Protein AF-A0A929ECQ0-F1 (afdb_monomer_lite)

Foldseek 3Di:
DVVVVVVVVVVCCVCVHDVVVVVVVVVVVVVCVVCVVVCVVCVVVLVVQLVVQVDPPDDDPDPDTPVVVVVVVVVVVDDPCVVVVVVVVVVVD

Radius of gyration: 20.2 Å; chains: 1; bounding box: 39×34×53 Å

Sequence (93 aa):
MEAVSSFISELNGLVWGKPMLIMIFFTGIFLMIGLRFMPILNLGKSFKILWQGRDPGAKQAGEISPFNALMTSLSATIGTGNITGVATAIFIG

Secondary structure (DSSP, 8-state):
-HHHHHHHHHHHHHHHSHHHHHHHHHHHHHHHHHTTTHHHHHHHHHHHHHHHTTS--S--SSSS-HHHHHHHHHHHH-SHHHHHHHHHHHHH-

pLDDT: mean 85.91, std 11.17, range [51.72, 96.69]

Structure (mmCIF, N/CA/C/O backbone):
data_AF-A0A929ECQ0-F1
#
_entry.id   AF-A0A929ECQ0-F1
#
loop_
_atom_site.group_PDB
_atom_site.id
_atom_site.type_symbol
_atom_site.label_atom_id
_atom_site.label_alt_id
_atom_site.label_comp_id
_atom_site.label_asym_id
_atom_site.label_entity_id
_atom_site.label_seq_id
_atom_site.pdbx_PDB_ins_code
_atom_site.Cartn_x
_atom_site.Cartn_y
_atom_site.Cartn_z
_atom_site.occupancy
_atom_site.B_iso_or_equiv
_atom_site.auth_seq_id
_atom_site.auth_comp_id
_atom_site.auth_asym_id
_atom_site.auth_atom_id
_atom_site.pdbx_PDB_model_num
ATOM 1 N N . MET A 1 1 ? 19.353 -20.761 -25.550 1.00 62.91 1 MET A N 1
ATOM 2 C CA . MET A 1 1 ? 19.003 -20.184 -24.230 1.00 62.91 1 MET A CA 1
ATOM 3 C C . MET A 1 1 ? 18.824 -18.668 -24.288 1.00 62.91 1 MET A C 1
ATOM 5 O O . MET A 1 1 ? 17.920 -18.177 -23.629 1.00 62.91 1 MET A O 1
ATOM 9 N N . GLU A 1 2 ? 19.587 -17.938 -25.109 1.00 77.62 2 GLU A N 1
ATOM 10 C CA . GLU A 1 2 ? 19.467 -16.471 -25.240 1.00 77.62 2 GLU A CA 1
ATOM 11 C C . GLU A 1 2 ? 18.103 -15.998 -25.765 1.00 77.62 2 GLU A C 1
ATOM 13 O O . GLU A 1 2 ? 17.484 -15.159 -25.127 1.00 77.62 2 GLU A O 1
ATOM 18 N N . ALA A 1 3 ? 17.573 -16.601 -26.836 1.00 82.75 3 ALA A N 1
ATOM 19 C CA . ALA A 1 3 ? 16.265 -16.221 -27.396 1.00 82.75 3 ALA A CA 1
ATOM 20 C C . ALA A 1 3 ? 15.080 -16.433 -26.426 1.00 82.75 3 ALA A C 1
ATOM 22 O O . ALA A 1 3 ? 14.086 -15.716 -26.466 1.00 82.75 3 ALA A O 1
ATOM 23 N N . VAL A 1 4 ? 15.184 -17.420 -25.530 1.00 86.69 4 VAL A N 1
ATOM 24 C CA . VAL A 1 4 ? 14.171 -17.668 -24.490 1.00 86.69 4 VAL A CA 1
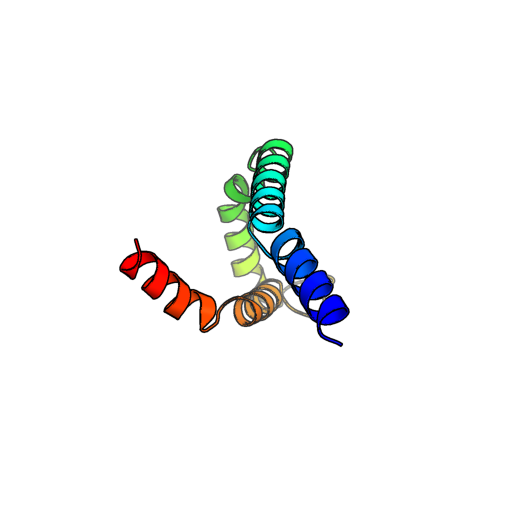ATOM 25 C C . VAL A 1 4 ? 14.295 -16.623 -23.381 1.00 86.69 4 VAL A C 1
ATOM 27 O O . VAL A 1 4 ? 13.291 -16.093 -22.916 1.00 86.69 4 VAL A O 1
ATOM 30 N N . SER A 1 5 ? 15.523 -16.287 -22.980 1.00 86.62 5 SER A N 1
ATOM 31 C CA . SER A 1 5 ? 15.776 -15.251 -21.976 1.00 86.62 5 SER A CA 1
ATOM 32 C C . SER A 1 5 ? 15.367 -13.857 -22.463 1.00 86.62 5 SER A C 1
ATOM 34 O O . SER A 1 5 ? 14.776 -13.101 -21.688 1.00 86.62 5 SER A O 1
ATOM 36 N N . SER A 1 6 ? 15.606 -13.530 -23.737 1.00 85.56 6 SER A N 1
ATOM 37 C CA . SER A 1 6 ? 15.190 -12.256 -24.331 1.00 85.56 6 SER A CA 1
ATOM 38 C C . SER A 1 6 ? 13.668 -12.144 -24.396 1.00 85.56 6 SER A C 1
ATOM 40 O O . SER A 1 6 ? 13.116 -11.143 -23.947 1.00 85.56 6 SER A O 1
ATOM 42 N N . PHE A 1 7 ? 12.979 -13.204 -24.830 1.00 90.38 7 PHE A N 1
ATOM 43 C CA . PHE A 1 7 ? 11.516 -13.242 -24.858 1.00 90.38 7 PHE A CA 1
ATOM 44 C C . PHE A 1 7 ? 10.896 -13.096 -23.458 1.00 90.38 7 PHE A C 1
ATOM 46 O O . PHE A 1 7 ? 9.967 -12.316 -23.260 1.00 90.38 7 PHE A O 1
ATOM 53 N N . ILE A 1 8 ? 11.443 -13.789 -22.452 1.00 89.50 8 ILE A N 1
ATOM 54 C CA . ILE A 1 8 ? 10.990 -13.652 -21.057 1.00 89.50 8 ILE A CA 1
ATOM 55 C C . ILE A 1 8 ? 11.246 -12.233 -20.531 1.00 89.50 8 ILE A C 1
ATOM 57 O O . ILE A 1 8 ? 10.418 -11.691 -19.800 1.00 89.50 8 ILE A O 1
ATOM 61 N N . SER A 1 9 ? 12.367 -11.614 -20.897 1.00 86.25 9 SER A N 1
ATOM 62 C CA . SER A 1 9 ? 12.702 -10.251 -20.465 1.00 86.25 9 SER A CA 1
ATOM 63 C C . SER A 1 9 ? 11.762 -9.209 -21.071 1.00 86.25 9 SER A C 1
ATOM 65 O O . SER A 1 9 ? 11.315 -8.306 -20.362 1.00 86.25 9 SER A O 1
ATOM 67 N N . GLU A 1 10 ? 11.395 -9.362 -22.345 1.00 86.81 10 GLU A N 1
ATOM 68 C CA . GLU A 1 10 ? 10.394 -8.515 -23.004 1.00 86.81 10 GLU A CA 1
ATOM 69 C C . GLU A 1 10 ? 9.012 -8.661 -22.361 1.00 86.81 10 GLU A C 1
ATOM 71 O O . GLU A 1 10 ? 8.374 -7.657 -22.031 1.00 86.81 10 GLU A O 1
ATOM 76 N N . LEU A 1 11 ? 8.575 -9.897 -22.098 1.00 87.44 11 LEU A N 1
ATOM 77 C CA . LEU A 1 11 ? 7.323 -10.143 -21.384 1.00 87.44 11 LEU A CA 1
ATOM 78 C C . LEU A 1 11 ? 7.351 -9.566 -19.969 1.00 87.44 11 LEU A C 1
ATOM 80 O O . LEU A 1 11 ? 6.362 -8.979 -19.536 1.00 87.44 11 LEU A O 1
ATOM 84 N N . ASN A 1 12 ? 8.475 -9.669 -19.260 1.00 86.81 12 ASN A N 1
ATOM 85 C CA . ASN A 1 12 ? 8.603 -9.077 -17.934 1.00 86.81 12 ASN A CA 1
ATOM 86 C C . ASN A 1 12 ? 8.511 -7.549 -17.977 1.00 86.81 12 ASN A C 1
ATOM 88 O O . ASN A 1 12 ? 7.814 -6.962 -17.152 1.00 86.81 12 ASN A O 1
ATOM 92 N N . GLY A 1 13 ? 9.158 -6.903 -18.948 1.00 85.00 13 GLY A N 1
ATOM 93 C CA . GLY A 1 13 ? 9.060 -5.454 -19.132 1.00 85.00 13 GLY A CA 1
ATOM 94 C C . GLY A 1 13 ? 7.648 -4.992 -19.501 1.00 85.00 13 GLY A C 1
ATOM 95 O O . GLY A 1 13 ? 7.208 -3.929 -19.057 1.00 85.00 13 GLY A O 1
ATOM 96 N N . LEU A 1 14 ? 6.915 -5.800 -20.270 1.00 86.44 14 LEU A N 1
ATOM 97 C CA . LEU A 1 14 ? 5.538 -5.506 -20.657 1.00 86.44 14 LEU A CA 1
ATOM 98 C C . LEU A 1 14 ? 4.558 -5.713 -19.495 1.00 86.44 14 LEU A C 1
ATOM 100 O O . LEU A 1 14 ? 3.724 -4.848 -19.232 1.00 86.44 14 LEU A O 1
ATOM 104 N N . VAL A 1 15 ? 4.661 -6.843 -18.796 1.00 86.75 15 VAL A N 1
ATOM 105 C CA . VAL A 1 15 ? 3.719 -7.224 -17.738 1.00 86.75 15 VAL A CA 1
ATOM 106 C C . VAL A 1 15 ? 4.017 -6.480 -16.446 1.00 86.75 15 VAL A C 1
ATOM 108 O O . VAL A 1 15 ? 3.096 -5.930 -15.872 1.00 86.75 15 VAL A O 1
ATOM 111 N N . TRP A 1 16 ? 5.269 -6.408 -15.995 1.00 86.50 16 TRP A N 1
ATOM 112 C CA . TRP A 1 16 ? 5.635 -5.823 -14.693 1.00 86.50 16 TRP A CA 1
ATOM 113 C C . TRP A 1 16 ? 6.133 -4.376 -14.778 1.00 86.50 16 TRP A C 1
ATOM 115 O O . TRP A 1 16 ? 6.461 -3.771 -13.760 1.00 86.50 16 TRP A O 1
ATOM 125 N N . GLY A 1 17 ? 6.217 -3.816 -15.985 1.00 85.88 17 GLY A N 1
ATOM 126 C CA . GLY A 1 17 ? 6.648 -2.443 -16.203 1.00 85.88 17 GLY A CA 1
ATOM 127 C C . GLY A 1 17 ? 5.502 -1.432 -16.160 1.00 85.88 17 GLY A C 1
ATOM 128 O O . GLY A 1 17 ? 4.541 -1.530 -15.396 1.00 85.88 17 GLY A O 1
ATOM 129 N N . LYS A 1 18 ? 5.604 -0.424 -17.028 1.00 89.12 18 LYS A N 1
ATOM 130 C CA . LYS A 1 18 ? 4.655 0.700 -17.099 1.00 89.12 18 LYS A CA 1
ATOM 131 C C . LYS A 1 18 ? 3.189 0.268 -17.303 1.00 89.12 18 LYS A C 1
ATOM 133 O O . LYS A 1 18 ? 2.333 0.876 -16.664 1.00 89.12 18 LYS A O 1
ATOM 138 N N . PRO A 1 19 ? 2.862 -0.749 -18.130 1.00 91.38 19 PRO A N 1
ATOM 139 C CA . PRO A 1 19 ? 1.468 -1.129 -18.368 1.00 91.38 19 PRO A CA 1
ATOM 140 C C . PRO A 1 19 ? 0.724 -1.586 -17.107 1.00 91.38 19 PRO A C 1
ATOM 142 O O . PRO A 1 19 ? -0.401 -1.142 -16.880 1.00 91.38 19 PRO A O 1
ATOM 145 N N . MET A 1 20 ? 1.353 -2.397 -16.247 1.00 93.12 20 MET A N 1
ATOM 146 C CA . MET A 1 20 ? 0.736 -2.820 -14.983 1.00 93.12 20 MET A CA 1
ATOM 147 C C . MET A 1 20 ? 0.514 -1.643 -14.039 1.00 93.12 20 MET A C 1
ATOM 149 O O . MET A 1 20 ? -0.568 -1.530 -13.464 1.00 93.12 20 MET A O 1
ATOM 153 N N . LEU A 1 21 ? 1.489 -0.737 -13.913 1.00 91.62 21 LEU A N 1
ATOM 154 C CA . LEU A 1 21 ? 1.337 0.456 -13.073 1.00 91.62 21 LEU A CA 1
ATOM 155 C C . LEU A 1 21 ? 0.146 1.313 -13.524 1.00 91.62 21 LEU A C 1
ATOM 157 O O . LEU A 1 21 ? -0.667 1.732 -12.699 1.00 91.62 21 LEU A O 1
ATOM 161 N N . ILE A 1 22 ? 0.007 1.515 -14.837 1.00 94.62 22 ILE A N 1
ATOM 162 C CA . ILE A 1 22 ? -1.110 2.256 -15.432 1.00 94.62 22 ILE A CA 1
ATOM 163 C C . ILE A 1 22 ? -2.446 1.550 -15.150 1.00 94.62 22 ILE A C 1
ATOM 165 O O . ILE A 1 22 ? -3.408 2.197 -14.732 1.00 94.62 22 ILE A O 1
ATOM 169 N N . MET A 1 23 ? -2.516 0.227 -15.324 1.00 94.81 23 MET A N 1
ATOM 170 C CA . MET A 1 23 ? -3.738 -0.541 -15.057 1.00 94.81 23 MET A CA 1
ATOM 171 C C . MET A 1 23 ? -4.165 -0.489 -13.589 1.00 94.81 23 MET A C 1
ATOM 173 O O . MET A 1 23 ? -5.348 -0.278 -13.309 1.00 94.81 23 MET A O 1
ATOM 177 N N . ILE A 1 24 ? -3.230 -0.645 -12.650 1.00 95.06 24 ILE A N 1
ATOM 178 C CA . ILE A 1 24 ? -3.528 -0.575 -11.212 1.00 95.06 24 ILE A CA 1
ATOM 179 C C . ILE A 1 24 ? -4.032 0.824 -10.846 1.00 95.06 24 ILE A C 1
ATOM 181 O O . ILE A 1 24 ? -5.037 0.950 -10.145 1.00 95.06 24 ILE A O 1
ATOM 185 N N . PHE A 1 25 ? -3.393 1.872 -11.371 1.00 95.44 25 PHE A N 1
ATOM 186 C CA . PHE A 1 25 ? -3.801 3.255 -11.135 1.00 95.44 25 PHE A CA 1
ATOM 187 C C . PHE A 1 25 ? -5.235 3.530 -11.611 1.00 95.44 25 PHE A C 1
ATOM 189 O O . PHE A 1 25 ? -6.068 4.003 -10.833 1.00 95.44 25 PHE A O 1
ATOM 196 N N . PHE A 1 26 ? -5.560 3.173 -12.858 1.00 96.69 26 PHE A N 1
ATOM 197 C CA . PHE A 1 26 ? -6.910 3.368 -13.392 1.00 96.69 26 PHE A CA 1
ATOM 198 C C . PHE A 1 26 ? -7.954 2.510 -12.685 1.00 96.69 26 PHE A C 1
ATOM 200 O O . PHE A 1 26 ? -9.055 2.992 -12.432 1.00 96.69 26 PHE A O 1
ATOM 207 N N . THR A 1 27 ? -7.615 1.274 -12.318 1.00 96.12 27 THR A N 1
ATOM 208 C CA . THR A 1 27 ? -8.522 0.408 -11.553 1.00 96.12 27 THR A CA 1
ATOM 209 C C . THR A 1 27 ? -8.833 1.022 -10.188 1.00 96.12 27 THR A C 1
ATOM 211 O O . THR A 1 27 ? -9.993 1.061 -9.780 1.00 96.12 27 THR A O 1
ATOM 214 N N . GLY A 1 28 ? -7.826 1.577 -9.508 1.00 94.12 28 GLY A N 1
ATOM 215 C CA . GLY A 1 28 ? -8.012 2.295 -8.248 1.00 94.12 28 GLY A CA 1
ATOM 216 C C . GLY A 1 28 ? -8.948 3.498 -8.389 1.00 94.12 28 GLY A C 1
ATOM 217 O O . GLY A 1 28 ? -9.888 3.638 -7.605 1.00 94.12 28 GLY A O 1
ATOM 218 N N . ILE A 1 29 ? -8.747 4.326 -9.419 1.00 96.12 29 ILE A N 1
ATOM 219 C CA . ILE A 1 29 ? -9.621 5.477 -9.705 1.00 96.12 29 ILE A CA 1
ATOM 220 C C . ILE A 1 29 ? -11.044 5.023 -10.036 1.00 96.12 29 ILE A C 1
ATOM 222 O O . ILE A 1 29 ? -12.005 5.565 -9.489 1.00 96.12 29 ILE A O 1
ATOM 226 N N . PHE A 1 30 ? -11.186 4.018 -10.900 1.00 96.44 30 PHE A N 1
ATOM 227 C CA . PHE A 1 30 ? -12.477 3.468 -11.297 1.00 96.44 30 PHE A CA 1
ATOM 228 C C . PHE A 1 30 ? -13.274 2.993 -10.078 1.00 96.44 30 PHE A C 1
ATOM 230 O O . PHE A 1 30 ? -14.429 3.385 -9.901 1.00 96.44 30 PHE A O 1
ATOM 237 N N . LEU A 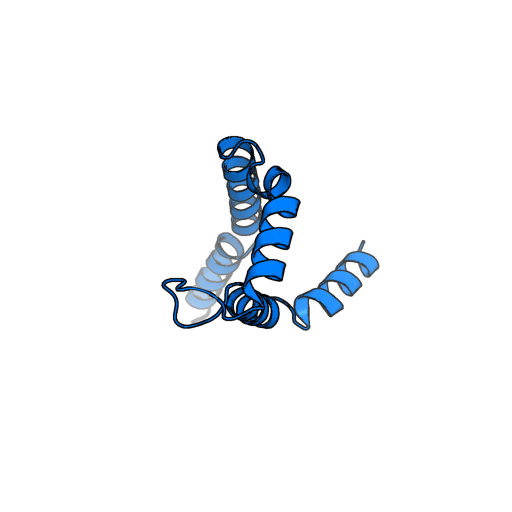1 31 ? -12.642 2.221 -9.190 1.00 96.31 31 LEU A N 1
ATOM 238 C CA . LEU A 1 31 ? -13.274 1.756 -7.957 1.00 96.31 31 LEU A CA 1
ATOM 239 C C . LEU A 1 31 ? -13.572 2.910 -6.994 1.00 96.31 31 LEU A C 1
ATOM 241 O O . LEU A 1 31 ? -14.633 2.920 -6.375 1.00 96.31 31 LEU A O 1
ATOM 245 N N . MET A 1 32 ? -12.689 3.905 -6.885 1.00 95.75 32 MET A N 1
ATOM 246 C CA . MET A 1 32 ? -12.896 5.057 -6.002 1.00 95.75 32 MET A CA 1
ATOM 247 C C . MET A 1 32 ? -14.112 5.897 -6.423 1.00 95.75 32 MET A C 1
ATOM 249 O O . MET A 1 32 ? -14.923 6.268 -5.569 1.00 95.75 32 MET A O 1
ATOM 253 N N . ILE A 1 33 ? -14.276 6.145 -7.725 1.00 96.00 33 ILE A N 1
ATOM 254 C CA . ILE A 1 33 ? -15.443 6.848 -8.277 1.00 96.00 33 ILE A CA 1
ATOM 255 C C . ILE A 1 33 ? -16.695 5.969 -8.172 1.00 96.00 33 ILE A C 1
ATOM 257 O O . ILE A 1 33 ? -17.743 6.456 -7.744 1.00 96.00 33 ILE A O 1
ATOM 261 N N . GLY A 1 34 ? -16.587 4.673 -8.489 1.00 95.06 34 GLY A N 1
ATOM 262 C CA . GLY A 1 34 ? -17.692 3.714 -8.392 1.00 95.06 34 GLY A CA 1
ATOM 263 C C . GLY A 1 34 ? -18.254 3.593 -6.973 1.00 95.06 34 GLY A C 1
ATOM 264 O O . GLY A 1 34 ? -19.469 3.569 -6.783 1.00 95.06 34 GLY A O 1
ATOM 265 N N . LEU A 1 35 ? -17.385 3.626 -5.960 1.00 94.25 35 LEU A N 1
ATOM 266 C CA . LEU A 1 35 ? -17.770 3.667 -4.546 1.00 94.25 35 LEU A CA 1
ATOM 267 C C . LEU A 1 35 ? -18.129 5.078 -4.056 1.00 94.25 35 LEU A C 1
ATOM 269 O O . LEU A 1 35 ? -18.365 5.254 -2.865 1.00 94.25 35 LEU A O 1
ATOM 273 N N . ARG A 1 36 ? -18.170 6.099 -4.920 1.00 94.06 36 ARG A N 1
ATOM 274 C CA . ARG A 1 36 ? -18.476 7.493 -4.545 1.00 94.06 36 ARG A CA 1
ATOM 275 C C . ARG A 1 36 ? -17.592 8.010 -3.405 1.00 94.06 36 ARG A C 1
ATOM 277 O O . ARG A 1 36 ? -18.082 8.642 -2.471 1.00 94.06 36 ARG A O 1
ATOM 284 N N . PHE A 1 37 ? -16.295 7.705 -3.455 1.00 93.38 37 PHE A N 1
ATOM 285 C CA . PHE A 1 37 ? -15.321 8.078 -2.421 1.00 93.38 37 PHE A CA 1
ATOM 286 C C . PHE A 1 37 ? -15.668 7.548 -1.014 1.00 93.38 37 PHE A C 1
ATOM 288 O O . PHE A 1 37 ? -15.165 8.053 -0.009 1.00 93.38 37 PHE A O 1
ATOM 295 N N . MET A 1 38 ? -16.485 6.490 -0.920 1.00 93.00 38 MET A N 1
ATOM 296 C CA . MET A 1 38 ? -16.910 5.879 0.343 1.00 93.00 38 MET A CA 1
ATOM 297 C C . MET A 1 38 ? -15.757 5.531 1.299 1.00 93.00 38 MET A C 1
ATOM 299 O O . MET A 1 38 ? -15.939 5.785 2.493 1.00 93.00 38 MET A O 1
ATOM 303 N N . PRO A 1 39 ? -14.591 5.007 0.851 1.00 91.25 39 PRO A N 1
ATOM 304 C CA . PRO A 1 39 ? -13.469 4.753 1.752 1.00 91.25 39 PRO A CA 1
ATOM 305 C C . PRO A 1 39 ? -13.018 6.020 2.477 1.00 91.25 39 PRO A C 1
ATOM 307 O O . PRO A 1 39 ? -12.929 5.998 3.697 1.00 91.25 39 PRO A O 1
ATOM 310 N N . ILE A 1 40 ? -12.840 7.131 1.749 1.00 93.00 40 ILE A N 1
ATOM 311 C CA . ILE A 1 40 ? -12.401 8.427 2.293 1.00 93.00 40 ILE A CA 1
ATOM 312 C C . ILE A 1 40 ? -13.467 9.011 3.225 1.00 93.00 40 ILE A C 1
ATOM 314 O O . ILE A 1 40 ? -13.162 9.409 4.348 1.00 93.00 40 ILE A O 1
ATOM 318 N N . LEU A 1 41 ? -14.731 9.002 2.793 1.00 92.69 41 LEU A N 1
ATOM 319 C CA . LEU A 1 41 ? -15.847 9.558 3.564 1.00 92.69 41 LEU A CA 1
ATOM 320 C C . LEU A 1 41 ? -16.098 8.814 4.885 1.00 92.69 41 LEU A C 1
ATOM 322 O O . LEU A 1 41 ? -16.579 9.410 5.848 1.00 92.69 41 LEU A O 1
ATOM 326 N N . ASN A 1 42 ? -15.785 7.517 4.951 1.00 92.88 42 ASN A N 1
ATOM 327 C CA . ASN A 1 42 ? -16.007 6.706 6.149 1.00 92.88 42 ASN A CA 1
ATOM 328 C C . ASN A 1 42 ? -14.754 6.495 7.004 1.00 92.88 42 ASN A C 1
ATOM 330 O O . ASN A 1 42 ? -14.886 5.885 8.064 1.00 92.88 42 ASN A O 1
ATOM 334 N N . LEU A 1 43 ? -13.584 7.037 6.631 1.00 92.56 43 LEU A N 1
ATOM 335 C CA . LEU A 1 43 ? -12.345 6.889 7.413 1.00 92.56 43 LEU A CA 1
ATOM 336 C C . LEU A 1 43 ? -12.554 7.221 8.897 1.00 92.56 43 LEU A C 1
ATOM 338 O O . LEU A 1 43 ? -12.209 6.418 9.759 1.00 92.56 43 LEU A O 1
ATOM 342 N N . GLY A 1 44 ? -13.186 8.357 9.210 1.00 90.94 44 GLY A N 1
ATOM 343 C CA . GLY A 1 44 ? -13.416 8.773 10.599 1.00 90.94 44 GLY A CA 1
ATOM 344 C C . GLY A 1 44 ? -14.294 7.800 11.396 1.00 90.94 44 GLY A C 1
ATOM 345 O O . GLY A 1 44 ? -14.016 7.515 12.562 1.00 90.94 44 GLY A O 1
ATOM 346 N N . LYS A 1 45 ? -15.328 7.230 10.761 1.00 88.69 45 LYS A N 1
ATOM 347 C CA . LYS A 1 45 ? -16.179 6.206 11.389 1.00 88.69 45 LYS A CA 1
ATOM 348 C C . LYS A 1 45 ? -15.397 4.914 11.612 1.00 88.69 45 LYS A C 1
ATOM 350 O O . LYS A 1 45 ? -15.483 4.341 12.694 1.00 88.69 45 LYS A O 1
ATOM 355 N N . SER A 1 46 ? -14.599 4.499 10.630 1.00 88.75 46 SER A N 1
ATOM 356 C CA . SER A 1 46 ? -13.738 3.320 10.732 1.00 88.75 46 SER A CA 1
ATOM 357 C C . SER A 1 46 ? -12.727 3.455 11.871 1.00 88.75 46 SER A C 1
ATOM 359 O O . SER A 1 46 ? -12.594 2.528 12.663 1.00 88.75 46 SER A O 1
ATOM 361 N N . PHE A 1 47 ? -12.089 4.619 12.043 1.00 90.38 47 PHE A N 1
ATOM 362 C CA . PHE A 1 47 ? -11.196 4.875 13.183 1.00 90.38 47 PHE A CA 1
ATOM 363 C C . PHE A 1 47 ? -11.912 4.774 14.532 1.00 90.38 47 PHE A C 1
ATOM 365 O O . PHE A 1 47 ? -11.374 4.182 15.468 1.00 90.38 47 PHE A O 1
ATOM 372 N N . LYS A 1 48 ? -13.142 5.292 14.635 1.00 86.81 48 LYS A N 1
ATOM 373 C CA . LYS A 1 48 ? -13.953 5.154 15.853 1.00 86.81 48 LYS A CA 1
ATOM 374 C C . LYS A 1 48 ? -14.247 3.684 16.172 1.00 86.81 48 LYS A C 1
ATOM 376 O O . LYS A 1 48 ? -14.093 3.281 17.321 1.00 86.81 48 LYS A O 1
ATOM 381 N N . ILE A 1 49 ? -14.610 2.887 15.166 1.00 85.44 49 ILE A N 1
ATOM 382 C CA . ILE A 1 49 ? -14.873 1.445 15.314 1.00 85.44 49 ILE A CA 1
ATOM 383 C C . ILE A 1 49 ? -13.601 0.699 15.732 1.00 85.44 49 ILE A C 1
ATOM 385 O O . ILE A 1 49 ? -13.643 -0.114 16.650 1.00 85.44 49 ILE A O 1
ATOM 389 N N . LEU A 1 50 ? -12.458 1.010 15.115 1.00 87.62 50 LEU A N 1
ATOM 390 C CA . LEU A 1 50 ? -11.163 0.423 15.470 1.00 87.62 50 LEU A CA 1
ATOM 391 C C . LEU A 1 50 ? -10.773 0.725 16.920 1.00 87.62 50 LEU A C 1
ATOM 393 O O . LEU A 1 50 ? -10.259 -0.151 17.609 1.00 87.62 50 LEU A O 1
ATOM 397 N N . TRP A 1 51 ? -11.030 1.949 17.391 1.00 82.50 51 TRP A N 1
ATOM 398 C CA . TRP A 1 51 ? -10.737 2.349 18.767 1.00 82.50 51 TRP A CA 1
ATOM 399 C C . TRP A 1 51 ? -11.666 1.679 19.783 1.00 82.50 51 TRP A C 1
ATOM 401 O O . TRP A 1 51 ? -11.210 1.240 20.835 1.00 82.50 51 TRP A O 1
ATOM 411 N 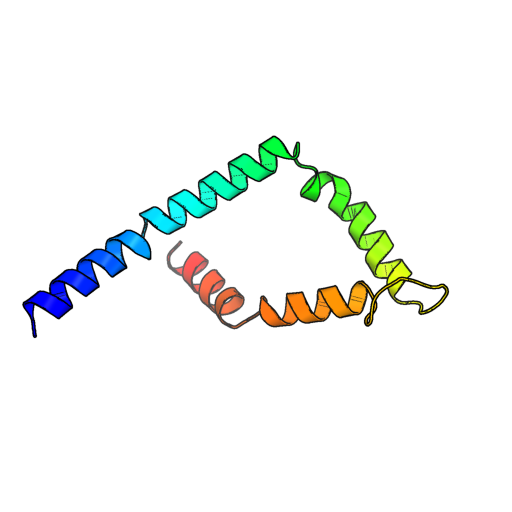N . GLN A 1 52 ? -12.955 1.561 19.455 1.00 79.12 52 GLN A N 1
ATOM 412 C CA . GLN A 1 52 ? -13.950 0.869 20.281 1.00 79.12 52 GLN A CA 1
ATOM 413 C C . GLN A 1 52 ? -13.710 -0.646 20.330 1.00 79.12 52 GLN A C 1
ATOM 415 O O . GLN A 1 52 ? -13.891 -1.259 21.375 1.00 79.12 52 GLN A O 1
ATOM 420 N N . GLY A 1 53 ? -13.232 -1.241 19.235 1.00 71.31 53 GLY A N 1
ATOM 421 C CA . GLY A 1 53 ? -12.875 -2.658 19.146 1.00 71.31 53 GLY A CA 1
ATOM 422 C C . GLY A 1 53 ? -11.577 -3.043 19.864 1.00 71.31 53 GLY A C 1
ATOM 423 O O . GLY A 1 53 ? -11.136 -4.179 19.723 1.00 71.31 53 GLY A O 1
ATOM 424 N N . ARG A 1 54 ? -10.938 -2.126 20.607 1.00 70.44 54 ARG A N 1
ATOM 425 C CA . ARG A 1 54 ? -9.810 -2.451 21.504 1.00 70.44 54 ARG A CA 1
ATOM 426 C C . ARG A 1 54 ? -10.277 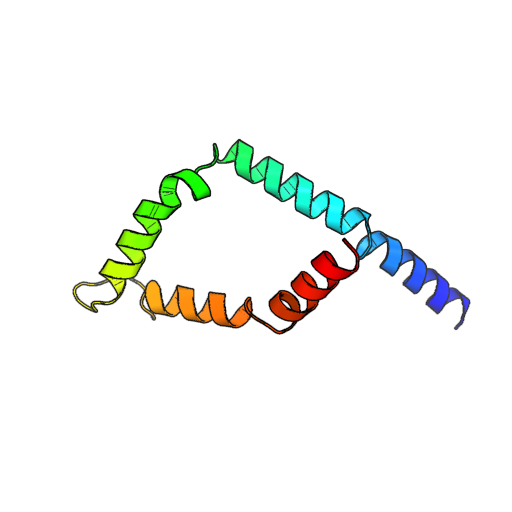-3.126 22.794 1.00 70.44 54 ARG A C 1
ATOM 428 O O . ARG A 1 54 ? -9.471 -3.790 23.439 1.00 70.44 54 ARG A O 1
ATOM 435 N N . ASP A 1 55 ? -11.546 -2.951 23.153 1.00 64.69 55 ASP A N 1
ATOM 436 C CA . ASP A 1 55 ? -12.150 -3.538 24.343 1.00 64.69 55 ASP A CA 1
ATOM 437 C C . ASP A 1 55 ? -12.833 -4.872 23.967 1.00 64.69 55 ASP A C 1
ATOM 439 O O . ASP A 1 55 ? -13.686 -4.881 23.076 1.00 64.69 55 ASP A O 1
ATOM 443 N N . PRO A 1 56 ? -12.489 -6.016 24.590 1.00 55.88 56 PRO A N 1
ATOM 444 C CA . PRO A 1 56 ? -13.091 -7.325 24.287 1.00 55.88 56 PRO A CA 1
ATOM 445 C C . PRO A 1 56 ? -14.572 -7.456 24.711 1.00 55.88 56 PRO A C 1
ATOM 447 O O . PRO A 1 56 ? -15.161 -8.538 24.624 1.00 55.88 56 PRO A O 1
ATOM 450 N N . GLY A 1 57 ? -15.198 -6.369 25.166 1.00 57.12 57 GLY A N 1
ATOM 451 C CA . GLY A 1 57 ? -16.604 -6.307 25.541 1.00 57.12 57 GLY A CA 1
ATOM 452 C C .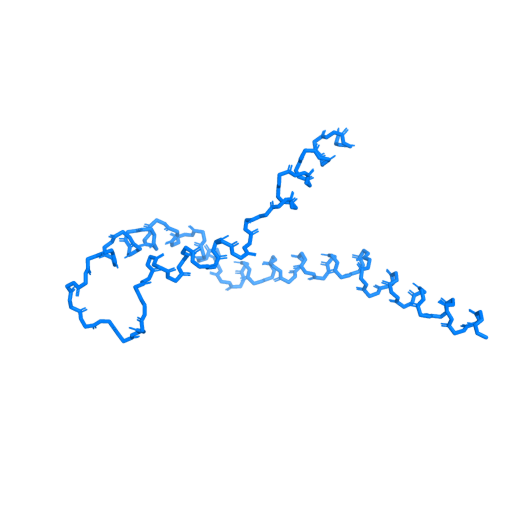 GLY A 1 57 ? -17.556 -6.456 24.350 1.00 57.12 57 GLY A C 1
ATOM 453 O O . GLY A 1 57 ? -17.814 -5.502 23.626 1.00 57.12 57 GLY A O 1
ATOM 454 N N . ALA A 1 58 ? -18.156 -7.645 24.259 1.00 51.72 58 ALA A N 1
ATOM 455 C CA . ALA A 1 58 ? -19.289 -8.050 23.417 1.00 51.72 58 ALA A CA 1
ATOM 456 C C . ALA A 1 58 ? -18.961 -8.601 22.013 1.00 51.72 58 ALA A C 1
ATOM 458 O O . ALA A 1 58 ? -18.919 -7.887 21.017 1.00 51.72 58 ALA A O 1
ATOM 459 N N . LYS A 1 59 ? -18.879 -9.942 21.955 1.00 53.88 59 LYS A N 1
ATOM 460 C CA . LYS A 1 59 ? -19.406 -10.814 20.882 1.00 53.88 59 LYS A CA 1
ATOM 461 C C . LYS A 1 59 ? -19.261 -10.269 19.452 1.00 53.88 59 LYS A C 1
ATOM 463 O O . LYS A 1 59 ? -20.257 -10.083 18.755 1.00 53.88 59 LYS A O 1
ATOM 468 N N . GLN A 1 60 ? -18.034 -10.060 18.991 1.00 58.22 60 GLN A N 1
ATOM 469 C CA . GLN A 1 60 ? -17.768 -9.871 17.564 1.00 58.22 60 GLN A CA 1
ATOM 470 C C . GLN A 1 60 ? -17.335 -11.210 16.968 1.00 58.22 60 GLN A C 1
ATOM 472 O O . GLN A 1 60 ? -16.478 -11.895 17.517 1.00 58.22 60 GLN A O 1
ATOM 477 N N . ALA A 1 61 ? -17.988 -11.617 15.880 1.00 56.62 61 ALA A N 1
ATOM 478 C CA . ALA A 1 61 ? -17.686 -12.847 15.158 1.00 56.62 61 ALA A CA 1
ATOM 479 C C . ALA A 1 61 ? -16.339 -12.699 14.427 1.00 56.62 61 ALA A C 1
ATOM 481 O O . ALA A 1 61 ? -16.293 -12.261 13.280 1.00 56.62 61 ALA A O 1
ATOM 482 N N . GLY A 1 62 ? -15.239 -12.999 15.113 1.00 63.38 62 GLY A N 1
ATOM 483 C CA . GLY A 1 62 ? -13.887 -12.959 14.563 1.00 63.38 62 GLY A CA 1
ATOM 484 C C . GLY A 1 62 ? -12.864 -13.452 15.584 1.00 63.38 62 GLY A C 1
ATOM 485 O O . GLY A 1 62 ? -13.035 -13.241 16.781 1.00 63.38 62 GLY A O 1
ATOM 486 N N . GLU A 1 63 ? -11.811 -14.125 15.119 1.00 70.62 63 GLU A N 1
ATOM 487 C CA . GLU A 1 63 ? -10.766 -14.692 15.992 1.00 70.62 63 GLU A CA 1
ATOM 488 C C . GLU A 1 63 ? -9.878 -13.620 16.642 1.00 70.62 63 GLU A C 1
ATOM 490 O O . GLU A 1 63 ? -9.258 -13.857 17.677 1.00 70.62 63 GLU A O 1
ATOM 495 N N . ILE A 1 64 ? -9.825 -12.425 16.048 1.00 77.75 64 ILE A N 1
ATOM 496 C CA . ILE A 1 64 ? -9.017 -11.294 16.506 1.00 77.75 64 ILE A CA 1
ATOM 497 C C . ILE A 1 64 ? -9.829 -10.000 16.468 1.00 77.75 64 ILE A C 1
ATOM 499 O O . ILE A 1 64 ? -10.758 -9.849 15.674 1.00 77.75 64 ILE A O 1
ATOM 503 N N . SER A 1 65 ? -9.456 -9.040 17.316 1.00 84.19 65 SER A N 1
ATOM 504 C CA . SER A 1 65 ? -10.106 -7.732 17.340 1.00 84.19 65 SER A CA 1
ATOM 505 C C . SER A 1 65 ? -9.856 -6.943 16.043 1.00 84.19 65 SER A C 1
ATOM 507 O O . SER A 1 65 ? -8.797 -7.099 15.423 1.00 84.19 65 SER A O 1
ATOM 509 N N . PRO A 1 66 ? -10.767 -6.032 15.645 1.00 83.88 66 PRO A N 1
ATOM 510 C CA . PRO A 1 66 ? -10.568 -5.164 14.480 1.00 83.88 66 PRO A CA 1
ATOM 511 C C . PRO A 1 66 ? -9.257 -4.366 14.530 1.00 83.88 66 PRO A C 1
ATOM 513 O O . PRO A 1 66 ? -8.612 -4.149 13.506 1.00 83.88 66 PRO A O 1
ATOM 516 N N . PHE A 1 67 ? -8.833 -3.958 15.730 1.00 86.00 67 PHE A N 1
ATOM 517 C CA . PHE A 1 67 ? -7.558 -3.276 15.940 1.00 86.00 67 PHE A CA 1
ATOM 518 C C . PHE A 1 67 ? -6.359 -4.195 15.670 1.00 86.00 67 PHE A C 1
ATOM 520 O O . PHE A 1 67 ? -5.419 -3.792 14.987 1.00 86.00 67 PHE A O 1
ATOM 527 N N . ASN A 1 68 ? -6.400 -5.439 16.158 1.00 87.06 68 ASN A N 1
ATOM 528 C CA . ASN A 1 68 ? -5.326 -6.405 15.932 1.00 87.06 68 ASN A CA 1
ATOM 529 C C . ASN A 1 68 ? -5.227 -6.789 14.450 1.00 87.06 68 ASN A C 1
ATOM 531 O O . ASN A 1 68 ? -4.125 -6.815 13.909 1.00 87.06 68 ASN A O 1
ATOM 535 N N . ALA A 1 69 ? -6.363 -6.989 13.772 1.00 88.38 69 ALA A N 1
ATOM 536 C CA . ALA A 1 69 ? -6.398 -7.254 12.332 1.00 88.38 69 ALA A CA 1
ATOM 537 C C . ALA A 1 69 ? -5.755 -6.116 11.519 1.00 88.38 69 ALA A C 1
ATOM 539 O O . ALA A 1 69 ? -4.949 -6.366 10.619 1.00 88.38 69 ALA A O 1
ATOM 540 N N . LEU A 1 70 ? -6.059 -4.860 11.875 1.00 90.38 70 LEU A N 1
ATOM 541 C CA . LEU A 1 70 ? -5.428 -3.692 11.263 1.00 90.38 70 LEU A CA 1
ATOM 542 C C . LEU A 1 70 ? -3.915 -3.691 11.488 1.00 90.38 70 LEU A C 1
ATOM 544 O O . LEU A 1 70 ? -3.169 -3.474 10.538 1.00 90.38 70 LEU A O 1
ATOM 548 N N . MET A 1 71 ? -3.456 -3.936 12.718 1.00 90.50 71 MET A N 1
ATOM 549 C CA . MET A 1 71 ? -2.025 -3.928 13.036 1.00 90.50 71 MET A CA 1
ATOM 550 C C . MET A 1 71 ? -1.258 -5.023 12.291 1.00 90.50 71 MET A C 1
ATOM 552 O O . MET A 1 71 ? -0.167 -4.757 11.790 1.00 90.50 71 MET A O 1
ATOM 556 N N . THR A 1 72 ? -1.836 -6.216 12.129 1.00 91.50 72 THR A N 1
ATOM 557 C CA . THR A 1 72 ? -1.2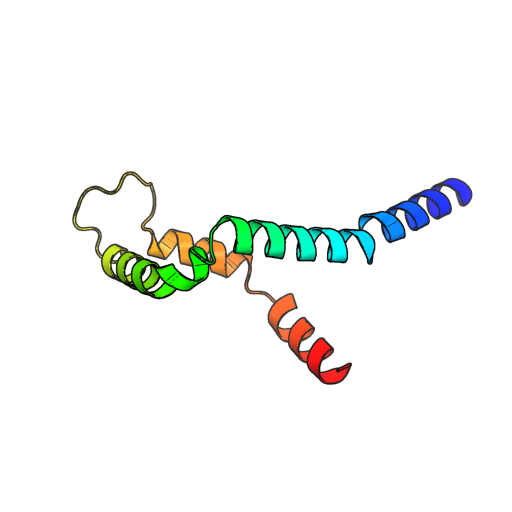40 -7.284 11.311 1.00 91.50 72 THR A CA 1
ATOM 558 C C . THR A 1 72 ? -1.117 -6.867 9.845 1.00 91.50 72 THR A C 1
ATOM 560 O O . THR A 1 72 ? -0.042 -6.989 9.257 1.00 91.50 72 THR A O 1
ATOM 563 N N . SER A 1 73 ? -2.182 -6.315 9.256 1.00 91.19 73 SER A N 1
ATOM 564 C CA . SER A 1 73 ? -2.141 -5.825 7.872 1.00 91.19 73 SER A CA 1
ATOM 565 C C . SER A 1 73 ? -1.171 -4.652 7.697 1.00 91.19 73 SER A C 1
ATOM 567 O O . SER A 1 73 ? -0.501 -4.545 6.669 1.00 91.19 73 SER A O 1
ATOM 569 N N . LEU A 1 74 ? -1.087 -3.758 8.681 1.00 90.81 74 LEU A N 1
ATOM 570 C CA . LEU A 1 74 ? -0.182 -2.615 8.648 1.00 90.81 74 LEU A CA 1
ATOM 571 C C . LEU A 1 74 ? 1.274 -3.079 8.729 1.00 90.81 74 LEU A C 1
ATOM 573 O O . LEU A 1 74 ? 2.106 -2.627 7.951 1.00 90.81 74 LEU A O 1
ATOM 577 N N . SER A 1 75 ? 1.568 -4.043 9.601 1.00 92.19 75 SER A N 1
ATOM 578 C CA . SER A 1 75 ? 2.898 -4.645 9.698 1.00 92.19 75 SER A CA 1
ATOM 579 C C . SER A 1 75 ? 3.334 -5.326 8.400 1.00 92.19 75 SER A C 1
ATOM 581 O O . SER A 1 75 ? 4.523 -5.341 8.106 1.00 92.19 75 SER A O 1
ATOM 583 N N . ALA A 1 76 ? 2.401 -5.890 7.629 1.00 92.06 76 ALA A N 1
ATOM 584 C CA . ALA A 1 76 ? 2.713 -6.515 6.345 1.00 92.06 76 ALA A CA 1
ATOM 585 C C . ALA A 1 76 ? 2.995 -5.493 5.228 1.00 92.06 76 ALA A C 1
ATOM 587 O O . ALA A 1 76 ? 3.641 -5.826 4.238 1.00 92.06 76 ALA A O 1
ATOM 588 N N . THR A 1 77 ? 2.504 -4.258 5.366 1.00 89.81 77 THR A N 1
ATOM 589 C CA . THR A 1 77 ? 2.589 -3.221 4.322 1.00 89.81 77 THR A CA 1
ATOM 590 C C . THR A 1 77 ? 3.608 -2.127 4.635 1.00 89.81 77 THR A C 1
ATOM 592 O O . THR A 1 77 ? 4.144 -1.512 3.712 1.00 89.81 77 THR A O 1
ATOM 595 N N . ILE A 1 78 ? 3.912 -1.876 5.911 1.00 90.50 78 ILE A N 1
ATOM 596 C CA . ILE A 1 78 ? 4.983 -0.970 6.329 1.00 90.50 78 ILE A CA 1
ATOM 597 C C . ILE A 1 78 ? 6.315 -1.717 6.292 1.00 90.50 78 ILE A C 1
ATOM 599 O O . ILE A 1 78 ? 6.558 -2.618 7.088 1.00 90.50 78 ILE A O 1
ATOM 603 N N . GLY A 1 79 ? 7.210 -1.292 5.401 1.00 86.94 79 GLY A N 1
ATOM 604 C CA . GLY A 1 79 ? 8.555 -1.851 5.301 1.00 86.94 79 GLY A CA 1
ATOM 605 C C . GLY A 1 79 ? 9.579 -0.867 4.747 1.00 86.94 79 GLY A C 1
ATOM 606 O O . GLY A 1 79 ? 9.290 0.315 4.537 1.00 86.94 79 GLY A O 1
ATOM 607 N N . THR A 1 80 ? 10.781 -1.377 4.466 1.00 88.12 80 THR A N 1
ATOM 608 C CA . THR A 1 80 ? 11.897 -0.614 3.875 1.00 88.12 80 THR A CA 1
ATOM 609 C C . THR A 1 80 ? 11.497 0.084 2.579 1.00 88.12 80 THR A C 1
ATOM 611 O O . THR A 1 80 ? 11.919 1.212 2.346 1.00 88.12 80 THR A O 1
ATOM 614 N N . GLY A 1 81 ? 10.611 -0.529 1.786 1.00 84.81 81 GLY A N 1
ATOM 615 C CA . GLY A 1 81 ? 10.069 0.058 0.560 1.00 84.81 81 GLY A CA 1
ATOM 616 C C . GLY A 1 81 ? 9.383 1.410 0.773 1.00 84.81 81 GLY A C 1
ATOM 617 O O . GLY A 1 81 ? 9.577 2.309 -0.036 1.00 84.81 81 GLY A O 1
ATOM 618 N N . ASN A 1 82 ? 8.668 1.613 1.883 1.00 89.19 82 ASN A N 1
ATOM 619 C CA . ASN A 1 82 ? 8.019 2.900 2.159 1.00 89.19 82 ASN A CA 1
ATOM 620 C C . ASN A 1 82 ? 9.017 3.958 2.644 1.00 89.19 82 ASN A C 1
ATOM 622 O O . ASN A 1 82 ? 8.833 5.134 2.365 1.00 89.19 82 ASN A O 1
ATOM 626 N N . ILE A 1 83 ? 10.078 3.566 3.354 1.00 89.00 83 ILE A N 1
ATOM 627 C CA . ILE A 1 83 ? 11.082 4.509 3.871 1.00 89.00 83 ILE A CA 1
ATOM 628 C C . ILE A 1 83 ? 12.065 4.888 2.760 1.00 89.00 83 ILE A C 1
ATOM 630 O O . ILE A 1 83 ? 12.186 6.055 2.390 1.00 89.00 83 ILE A O 1
ATOM 634 N N . THR A 1 84 ? 12.747 3.893 2.194 1.00 91.31 84 THR A N 1
ATOM 635 C CA . THR A 1 84 ? 13.741 4.092 1.139 1.00 91.31 84 THR A CA 1
ATOM 636 C C . THR A 1 84 ? 13.079 4.518 -0.163 1.00 91.31 84 THR A C 1
ATOM 638 O O . THR A 1 84 ? 13.583 5.420 -0.814 1.00 91.31 84 THR A O 1
ATOM 641 N N . GLY A 1 85 ? 11.931 3.939 -0.528 1.00 89.31 85 GLY A N 1
ATOM 642 C CA . GLY A 1 85 ? 11.236 4.299 -1.765 1.00 89.31 85 GLY A CA 1
ATOM 643 C C . GLY A 1 85 ? 10.740 5.742 -1.767 1.00 89.31 85 GLY A C 1
ATOM 644 O O . GLY A 1 85 ? 10.918 6.430 -2.767 1.00 89.31 85 GLY A O 1
ATOM 645 N N . VAL A 1 86 ? 10.202 6.240 -0.645 1.00 93.00 86 VAL A N 1
ATOM 646 C CA . VAL A 1 86 ? 9.821 7.659 -0.522 1.00 93.00 86 VAL A CA 1
ATOM 647 C C . VAL A 1 86 ? 11.057 8.556 -0.547 1.00 93.00 86 VAL A C 1
ATOM 649 O O . VAL A 1 86 ? 11.058 9.550 -1.265 1.00 93.00 86 VAL A O 1
ATOM 652 N N . ALA A 1 87 ? 12.135 8.195 0.158 1.00 93.62 87 ALA A N 1
ATOM 653 C CA . ALA A 1 87 ? 13.386 8.955 0.112 1.00 93.62 87 ALA A CA 1
ATOM 654 C C . ALA A 1 87 ? 13.971 9.027 -1.310 1.00 93.62 87 ALA A C 1
ATOM 656 O O . ALA A 1 87 ? 14.366 10.099 -1.761 1.00 93.62 87 ALA A O 1
ATOM 657 N N . THR A 1 88 ? 13.977 7.912 -2.044 1.00 92.62 88 THR A N 1
ATOM 658 C CA . THR A 1 88 ? 14.405 7.855 -3.445 1.00 92.62 88 THR A CA 1
ATOM 659 C C . THR A 1 88 ? 13.474 8.654 -4.352 1.00 92.62 88 THR A C 1
ATOM 661 O O . THR A 1 88 ? 13.967 9.367 -5.214 1.00 92.62 88 THR A O 1
ATOM 664 N N . ALA A 1 89 ? 12.155 8.595 -4.157 1.00 93.00 89 ALA A N 1
ATOM 665 C CA . ALA A 1 89 ? 11.201 9.391 -4.928 1.00 93.00 89 ALA A CA 1
ATOM 666 C C . ALA A 1 89 ? 11.360 10.900 -4.689 1.00 93.00 89 ALA A C 1
ATOM 668 O O . ALA A 1 89 ? 11.193 11.667 -5.626 1.00 93.00 89 ALA A O 1
ATOM 669 N N . ILE A 1 90 ? 11.708 11.322 -3.469 1.00 93.38 90 ILE A N 1
ATOM 670 C CA . ILE A 1 90 ? 12.023 12.725 -3.154 1.00 93.38 90 ILE A CA 1
ATOM 671 C C . ILE A 1 90 ? 13.376 13.131 -3.748 1.00 93.38 90 ILE A C 1
ATOM 673 O O . ILE A 1 90 ? 13.527 14.256 -4.195 1.00 93.38 90 ILE A O 1
ATOM 677 N N . PHE A 1 91 ? 14.365 12.235 -3.728 1.00 93.75 91 PHE A N 1
ATOM 678 C CA . PHE A 1 91 ? 15.712 12.507 -4.236 1.00 93.75 91 PHE A CA 1
ATOM 679 C C . PHE A 1 91 ? 15.794 12.534 -5.770 1.00 93.75 91 PHE A C 1
ATOM 681 O O . PHE A 1 91 ? 16.512 13.354 -6.330 1.00 93.75 91 PHE A O 1
ATOM 688 N N . ILE A 1 92 ? 15.111 11.600 -6.440 1.00 93.00 92 ILE A N 1
ATOM 689 C CA . ILE A 1 92 ? 14.966 11.563 -7.905 1.00 93.00 92 ILE A CA 1
ATOM 690 C C . ILE A 1 92 ? 13.945 12.617 -8.370 1.00 93.00 92 ILE A C 1
ATOM 692 O O . ILE A 1 92 ? 13.983 13.016 -9.533 1.00 93.00 92 ILE A O 1
ATOM 696 N N . GLY A 1 93 ? 13.034 13.005 -7.468 1.00 53.25 93 GLY A N 1
ATOM 697 C CA . GLY A 1 93 ? 11.982 13.999 -7.669 1.00 53.25 93 GLY A CA 1
ATOM 698 C C . GLY A 1 93 ? 12.503 15.393 -7.961 1.00 53.25 93 GLY A C 1
ATOM 699 O O . GLY A 1 93 ? 13.453 15.836 -7.282 1.00 53.25 93 GLY A O 1
#